Protein AF-A0A2V5WSQ6-F1 (afdb_monomer_lite)

Secondary structure (DSSP, 8-state):
--SSTT---------------PPPP-SHHHHHHHSTT--HHHHHHHHHHHHHHHHHHHHHHHHHHHHHHHHHHH---PPPHHHHHHHHHHHHHHHHHHHHHTT--HHHHHHTHHHHHHHHHHHHHHHHHHHHHHHHHHHHHT----HHHHHHHHHHHHHHHT--GGGTT--

Radius of gyration: 25.51 Å; chains: 1; bounding box: 65×54×57 Å

Structure (mmCIF, N/CA/C/O backbone):
data_AF-A0A2V5WSQ6-F1
#
_entry.id   AF-A0A2V5WSQ6-F1
#
loop_
_atom_site.group_PDB
_atom_site.id
_atom_site.type_symbol
_atom_site.label_atom_id
_atom_site.label_alt_id
_atom_site.label_comp_id
_atom_site.label_asym_id
_atom_site.label_entity_id
_atom_site.label_seq_id
_atom_site.pdbx_PDB_ins_code
_atom_site.Cartn_x
_atom_site.Cartn_y
_atom_site.Cartn_z
_atom_site.occupancy
_atom_site.B_iso_or_equiv
_atom_site.auth_seq_id
_atom_site.auth_comp_id
_atom_site.auth_asym_id
_atom_site.auth_atom_id
_atom_site.pdbx_PDB_model_num
ATOM 1 N N . MET A 1 1 ? 24.529 15.680 10.513 1.00 42.91 1 MET A N 1
ATOM 2 C CA . MET A 1 1 ? 24.953 16.484 9.342 1.00 42.91 1 MET A CA 1
ATOM 3 C C . MET A 1 1 ? 24.857 17.971 9.684 1.00 42.91 1 MET A C 1
ATOM 5 O O . MET A 1 1 ? 24.040 18.685 9.122 1.00 42.91 1 MET A O 1
ATOM 9 N N . THR A 1 2 ? 25.661 18.435 10.642 1.00 54.41 2 THR A N 1
ATOM 10 C CA . THR A 1 2 ? 25.513 19.781 11.238 1.00 54.41 2 THR A CA 1
ATOM 11 C C . THR A 1 2 ? 26.785 20.625 11.105 1.00 54.41 2 THR A C 1
ATOM 13 O O . THR A 1 2 ? 26.792 21.790 11.477 1.00 54.41 2 THR A O 1
ATOM 16 N N . GLU A 1 3 ? 27.865 20.068 10.549 1.00 59.06 3 GLU A N 1
ATOM 17 C CA . GLU A 1 3 ? 29.201 20.689 10.581 1.00 59.06 3 GLU A CA 1
ATOM 18 C C . GLU A 1 3 ? 29.485 21.685 9.439 1.00 59.06 3 GLU A C 1
ATOM 20 O O . GLU A 1 3 ? 30.472 22.427 9.502 1.00 59.06 3 GLU A O 1
ATOM 25 N N . LEU A 1 4 ? 28.611 21.735 8.425 1.00 62.75 4 LEU A N 1
ATOM 26 C CA . LEU A 1 4 ? 28.756 22.551 7.207 1.00 62.75 4 LEU A CA 1
ATOM 27 C C . LEU A 1 4 ? 27.669 23.630 7.054 1.00 62.75 4 LEU A C 1
ATOM 29 O O . LEU A 1 4 ? 27.707 24.411 6.106 1.00 62.75 4 LEU A O 1
ATOM 33 N N . ALA A 1 5 ? 26.702 23.701 7.974 1.00 58.84 5 ALA A N 1
ATOM 34 C CA . ALA A 1 5 ? 25.653 24.714 7.921 1.00 58.84 5 ALA A CA 1
ATOM 35 C C . ALA A 1 5 ? 26.248 26.110 8.187 1.00 58.84 5 ALA A C 1
ATOM 37 O O . ALA A 1 5 ? 26.795 26.363 9.258 1.00 58.84 5 ALA A O 1
ATOM 38 N N . GLY A 1 6 ? 26.157 27.009 7.202 1.00 70.69 6 GLY A N 1
ATOM 39 C CA . GLY A 1 6 ? 26.583 28.409 7.324 1.00 70.69 6 GLY A CA 1
ATOM 40 C C . GLY A 1 6 ? 28.066 28.692 7.053 1.00 70.69 6 GLY A C 1
ATOM 41 O O . GLY A 1 6 ? 28.490 29.834 7.209 1.00 70.69 6 GLY A O 1
ATOM 42 N N . LYS A 1 7 ? 28.859 27.698 6.630 1.00 78.56 7 LYS A N 1
ATOM 43 C CA . LYS A 1 7 ? 30.262 27.908 6.236 1.00 78.56 7 LYS A CA 1
ATOM 44 C C . LYS A 1 7 ? 30.370 28.066 4.721 1.00 78.56 7 LYS A C 1
ATOM 46 O O . LYS A 1 7 ? 29.821 27.256 3.979 1.00 78.56 7 LYS A O 1
ATOM 51 N N . MET A 1 8 ? 31.088 29.092 4.268 1.00 71.00 8 MET A N 1
ATOM 52 C CA . MET A 1 8 ? 31.454 29.215 2.857 1.00 71.00 8 MET A CA 1
ATOM 53 C C . MET A 1 8 ? 32.516 28.167 2.529 1.00 71.00 8 MET A C 1
ATOM 55 O O . MET A 1 8 ? 33.516 28.057 3.235 1.00 71.00 8 MET A O 1
ATOM 59 N N . ALA A 1 9 ? 32.251 27.360 1.506 1.00 77.75 9 ALA A N 1
ATOM 60 C CA . ALA A 1 9 ? 33.136 26.302 1.048 1.00 77.75 9 ALA A CA 1
ATOM 61 C C . ALA A 1 9 ? 33.533 26.587 -0.400 1.00 77.75 9 ALA A C 1
ATOM 63 O O . ALA A 1 9 ? 32.666 26.716 -1.266 1.00 77.75 9 ALA A O 1
ATOM 64 N N . ASP A 1 10 ? 34.837 26.664 -0.646 1.00 78.31 10 ASP A N 1
ATOM 65 C CA . ASP A 1 10 ? 35.389 26.797 -1.988 1.00 78.31 10 ASP A CA 1
ATOM 66 C C . ASP A 1 10 ? 35.492 25.409 -2.629 1.00 78.31 10 ASP A C 1
ATOM 68 O O . ASP A 1 10 ? 36.247 24.545 -2.179 1.00 78.31 10 ASP A O 1
ATOM 72 N N . TYR A 1 11 ? 34.708 25.181 -3.682 1.00 79.62 11 TYR A N 1
ATOM 73 C CA . TYR A 1 11 ? 34.755 23.946 -4.460 1.00 79.62 11 TYR A CA 1
ATOM 74 C C . TYR A 1 11 ? 35.661 24.136 -5.673 1.00 79.62 11 TYR A C 1
ATOM 76 O O . TYR A 1 11 ? 35.297 24.800 -6.643 1.00 79.62 11 TYR A O 1
ATOM 84 N N . ALA A 1 12 ? 36.831 23.506 -5.641 1.00 79.31 12 ALA A N 1
ATOM 85 C CA . ALA A 1 12 ? 37.665 23.349 -6.824 1.00 79.31 12 ALA A CA 1
ATOM 86 C C . ALA A 1 12 ? 37.134 22.169 -7.654 1.00 79.31 12 ALA A C 1
ATOM 88 O O . ALA A 1 12 ? 37.371 21.007 -7.326 1.00 79.31 12 ALA A O 1
ATOM 89 N N . VAL A 1 13 ? 36.377 22.466 -8.713 1.00 81.00 13 VAL A N 1
ATOM 90 C CA . VAL A 1 13 ? 35.865 21.455 -9.649 1.00 81.00 13 VAL A CA 1
ATOM 91 C C . VAL A 1 13 ? 36.740 21.440 -10.895 1.00 81.00 13 VAL A C 1
ATOM 93 O O . VAL A 1 13 ? 36.790 22.417 -11.641 1.00 81.00 13 VAL A O 1
ATOM 96 N N . THR A 1 14 ? 37.403 20.314 -11.146 1.00 82.94 14 THR A N 1
ATOM 97 C CA . THR A 1 14 ? 38.158 20.096 -12.383 1.00 82.94 14 THR A CA 1
ATOM 98 C C . THR A 1 14 ? 37.240 19.473 -13.427 1.00 82.94 14 THR A C 1
ATOM 100 O O . THR A 1 14 ? 36.783 18.338 -13.279 1.00 82.94 14 THR A O 1
ATOM 103 N N . LEU 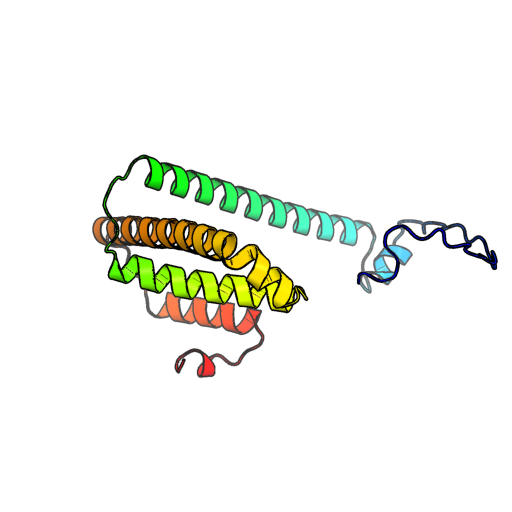A 1 15 ? 36.949 20.228 -14.486 1.00 77.75 15 LEU A N 1
ATOM 104 C CA . LEU A 1 15 ? 36.178 19.740 -15.623 1.00 77.75 15 LEU A CA 1
ATOM 105 C C . LEU A 1 15 ? 37.048 18.796 -16.461 1.00 77.75 15 LEU A C 1
ATOM 107 O O . LEU A 1 15 ? 37.909 19.244 -17.211 1.00 77.75 15 LEU A O 1
ATOM 111 N N . ASN A 1 16 ? 36.809 17.493 -16.333 1.00 87.94 16 ASN A N 1
ATOM 112 C CA . ASN A 1 16 ? 37.582 16.483 -17.056 1.00 87.94 16 ASN A CA 1
ATOM 113 C C . ASN A 1 16 ? 37.079 16.268 -18.492 1.00 87.94 16 ASN A C 1
ATOM 115 O O . ASN A 1 16 ? 37.878 16.150 -19.413 1.00 87.94 16 ASN A O 1
ATOM 119 N N . GLU A 1 17 ? 35.761 16.206 -18.701 1.00 78.50 17 GLU A N 1
ATOM 120 C CA . GLU A 1 17 ? 35.176 15.911 -20.012 1.00 78.50 17 GLU A CA 1
ATOM 121 C C . GLU A 1 17 ? 33.720 16.394 -20.074 1.00 78.50 17 GLU A C 1
ATOM 123 O O . GLU A 1 17 ? 32.965 16.226 -19.115 1.00 78.50 17 GLU A O 1
ATOM 128 N N . ILE A 1 18 ? 33.306 16.962 -21.210 1.00 77.19 18 ILE A N 1
ATOM 129 C CA . ILE A 1 18 ? 31.899 17.261 -21.502 1.00 77.19 18 ILE A CA 1
ATOM 130 C C . ILE A 1 18 ? 31.398 16.203 -22.485 1.00 77.19 18 ILE A C 1
ATOM 132 O O . ILE A 1 18 ? 31.785 16.203 -23.651 1.00 77.19 18 ILE A O 1
ATOM 136 N N . LYS A 1 19 ? 30.521 15.307 -22.024 1.00 81.06 19 LYS A N 1
ATOM 137 C CA . LYS A 1 19 ? 29.872 14.300 -22.876 1.00 81.06 19 LYS A CA 1
ATOM 138 C C . LYS A 1 19 ? 28.473 14.751 -23.257 1.00 81.06 19 LYS A C 1
ATOM 140 O O . LYS A 1 19 ? 27.654 15.044 -22.389 1.00 81.06 19 LYS A O 1
ATOM 145 N N . GLN A 1 20 ? 28.174 14.735 -24.551 1.00 79.44 20 GLN A N 1
ATOM 146 C CA . GLN A 1 20 ? 26.817 14.928 -25.050 1.00 79.44 20 GLN A CA 1
ATOM 147 C C . GLN A 1 20 ? 26.111 13.574 -25.175 1.00 79.44 20 GLN A C 1
ATOM 149 O O . GLN A 1 20 ? 26.612 12.656 -25.826 1.00 79.44 20 GLN A O 1
ATOM 154 N N . LYS A 1 21 ? 24.930 13.439 -24.562 1.00 75.06 21 LYS A N 1
ATOM 155 C CA . LYS A 1 21 ? 24.101 12.235 -24.693 1.00 75.06 21 LYS A CA 1
ATOM 156 C C . LYS A 1 21 ? 23.428 12.235 -26.069 1.00 75.06 21 LYS A C 1
ATOM 158 O O . LYS A 1 21 ? 22.478 12.980 -26.287 1.00 75.06 21 LYS A O 1
ATOM 163 N N . VAL A 1 22 ? 23.915 11.403 -26.987 1.00 79.56 22 VAL A N 1
ATOM 164 C CA . VAL A 1 22 ? 23.249 11.144 -28.272 1.00 79.56 22 VAL A CA 1
ATOM 165 C C . VAL A 1 22 ? 22.234 10.027 -28.055 1.00 79.56 22 VAL A C 1
ATOM 167 O O . VAL A 1 22 ? 22.597 8.923 -27.645 1.00 79.56 22 VAL A O 1
ATOM 170 N N . LEU A 1 23 ? 20.953 10.325 -28.268 1.00 79.50 23 LEU A N 1
ATOM 171 C CA . LEU A 1 23 ? 19.903 9.314 -28.186 1.00 79.50 23 LEU A CA 1
ATOM 172 C C . LEU A 1 23 ? 19.997 8.387 -29.409 1.00 79.50 23 LEU A C 1
ATOM 174 O O . LEU A 1 23 ? 20.153 8.891 -30.523 1.00 79.50 23 LEU A O 1
ATOM 178 N N . PRO A 1 24 ? 19.924 7.058 -29.226 1.00 81.25 24 PRO A N 1
ATOM 179 C CA . PRO A 1 24 ? 19.892 6.130 -30.351 1.00 81.25 24 PRO A CA 1
ATOM 180 C C . PRO A 1 24 ? 18.602 6.302 -31.166 1.00 81.25 24 PRO A C 1
ATOM 182 O O . PRO A 1 24 ? 17.579 6.749 -30.640 1.00 81.25 24 PRO A O 1
ATOM 185 N N . SER A 1 25 ? 18.643 5.914 -32.442 1.00 83.94 25 SER A N 1
ATOM 186 C CA . SER A 1 25 ? 17.441 5.744 -33.259 1.00 83.94 25 SER A CA 1
ATOM 187 C C . SER A 1 25 ? 16.520 4.699 -32.630 1.00 83.94 25 SER A C 1
ATOM 189 O O . SER A 1 25 ? 16.973 3.673 -32.126 1.00 83.94 25 SER A O 1
ATOM 191 N N . ILE A 1 26 ? 15.212 4.962 -32.648 1.00 84.25 26 ILE A N 1
ATOM 192 C CA . ILE A 1 26 ? 14.200 4.003 -32.193 1.00 84.25 26 ILE A CA 1
ATOM 193 C C . ILE A 1 26 ? 13.872 3.084 -33.375 1.00 84.25 26 ILE A C 1
ATOM 195 O O . ILE A 1 26 ? 12.898 3.305 -34.093 1.00 84.25 26 ILE A O 1
ATOM 199 N N . ASP A 1 27 ? 14.738 2.100 -33.596 1.00 89.62 27 ASP A N 1
ATOM 200 C CA . ASP A 1 27 ? 14.656 1.084 -34.650 1.00 89.62 27 ASP A CA 1
ATOM 201 C C . ASP A 1 27 ? 14.668 -0.341 -34.062 1.00 89.62 27 ASP A C 1
ATOM 203 O O . ASP A 1 27 ? 14.750 -0.536 -32.845 1.00 89.62 27 ASP A O 1
ATOM 207 N N . ASP A 1 28 ? 14.535 -1.359 -34.912 1.00 89.56 28 ASP A N 1
ATOM 208 C CA . ASP A 1 28 ? 14.437 -2.750 -34.452 1.00 89.56 28 ASP A CA 1
ATOM 209 C C . ASP A 1 28 ? 15.713 -3.223 -33.740 1.00 89.56 28 ASP A C 1
ATOM 211 O O . ASP A 1 28 ? 15.645 -4.079 -32.859 1.00 89.56 28 ASP A O 1
ATOM 215 N N . ALA A 1 29 ? 16.872 -2.626 -34.043 1.00 86.69 29 ALA A N 1
ATOM 216 C CA . ALA A 1 29 ? 18.104 -2.901 -33.312 1.00 86.69 29 ALA A CA 1
ATOM 217 C C . ALA A 1 29 ? 18.039 -2.338 -31.884 1.00 86.69 29 ALA A C 1
ATOM 219 O O . ALA A 1 29 ? 18.511 -2.980 -30.943 1.00 86.69 29 ALA A O 1
ATOM 220 N N . PHE A 1 30 ? 17.422 -1.170 -31.689 1.00 87.50 30 PHE A N 1
ATOM 221 C CA . PHE A 1 30 ? 17.124 -0.642 -30.360 1.00 87.50 30 PHE A CA 1
ATOM 222 C C . PHE A 1 30 ? 16.121 -1.523 -29.601 1.00 87.50 30 PHE A C 1
ATOM 224 O O . PHE A 1 30 ? 16.359 -1.840 -28.434 1.00 87.50 30 PHE A O 1
ATOM 231 N N . ALA A 1 31 ? 15.046 -1.974 -30.252 1.00 87.38 31 ALA A N 1
ATOM 232 C CA . ALA A 1 31 ? 14.065 -2.864 -29.630 1.00 87.38 31 ALA A CA 1
ATOM 233 C C . ALA A 1 31 ? 14.691 -4.203 -29.202 1.00 87.38 31 ALA A C 1
ATOM 235 O O . ALA A 1 31 ? 14.535 -4.605 -28.049 1.00 87.38 31 ALA A O 1
ATOM 236 N N . ALA A 1 32 ? 15.502 -4.821 -30.066 1.00 87.38 32 ALA A N 1
ATOM 237 C CA . ALA A 1 32 ? 16.210 -6.066 -29.773 1.00 87.38 32 ALA A CA 1
ATOM 238 C C . ALA A 1 32 ? 17.231 -5.943 -28.624 1.00 87.38 32 ALA A C 1
ATOM 240 O O . ALA A 1 32 ? 17.528 -6.938 -27.962 1.00 87.38 32 ALA A O 1
ATOM 241 N N . ARG A 1 33 ? 17.762 -4.736 -28.359 1.00 87.00 33 ARG A N 1
ATOM 242 C CA . ARG A 1 33 ? 18.623 -4.464 -27.190 1.00 87.00 33 ARG A CA 1
ATOM 243 C C . ARG A 1 33 ? 17.853 -4.418 -25.872 1.00 87.00 33 ARG A C 1
ATOM 245 O O . ARG A 1 33 ? 18.454 -4.687 -24.836 1.00 87.00 33 ARG A O 1
ATOM 252 N N . LEU A 1 34 ? 16.577 -4.037 -25.899 1.00 86.88 34 LEU A N 1
ATOM 253 C CA . LEU A 1 34 ? 15.719 -3.989 -24.712 1.00 86.88 34 LEU A CA 1
ATOM 254 C C . LEU A 1 34 ? 15.051 -5.339 -24.458 1.00 86.88 34 LEU A C 1
ATOM 256 O O . LEU A 1 34 ? 15.067 -5.833 -23.334 1.00 86.88 34 LEU A O 1
ATOM 260 N N . VAL A 1 35 ? 14.488 -5.935 -25.509 1.00 86.50 35 VAL A N 1
ATOM 261 C CA . VAL A 1 35 ? 13.824 -7.236 -25.462 1.00 86.50 35 VAL A CA 1
ATOM 262 C C . VAL A 1 35 ? 14.336 -8.081 -26.632 1.00 86.50 35 VAL A C 1
ATOM 264 O O . VAL A 1 35 ? 14.013 -7.786 -27.786 1.00 86.50 35 VAL A O 1
ATOM 267 N N . PRO A 1 36 ? 15.135 -9.131 -26.369 1.00 88.94 36 PRO A N 1
ATOM 268 C CA . PRO A 1 36 ? 15.705 -9.963 -27.422 1.00 88.94 36 PRO A CA 1
ATOM 269 C C . PRO A 1 36 ? 14.640 -10.513 -28.381 1.00 88.94 36 PRO A C 1
ATOM 271 O O . PRO A 1 36 ? 13.653 -11.113 -27.956 1.00 88.94 36 PRO A O 1
ATOM 274 N N . GLY A 1 37 ? 14.856 -10.321 -29.686 1.00 87.81 37 GLY A N 1
ATOM 275 C CA . GLY A 1 37 ? 13.982 -10.843 -30.744 1.00 87.81 37 GLY A CA 1
ATOM 276 C C . GLY A 1 37 ? 12.704 -10.039 -31.011 1.00 87.81 37 GLY A C 1
ATOM 277 O O . GLY A 1 37 ? 11.822 -10.551 -31.697 1.00 87.81 37 GLY A O 1
ATOM 278 N N . LYS A 1 38 ? 12.582 -8.814 -30.484 1.00 89.19 38 LYS A N 1
ATOM 279 C CA . LYS A 1 38 ? 11.422 -7.933 -30.700 1.00 89.19 38 LYS A CA 1
ATOM 280 C C . LYS A 1 38 ? 11.740 -6.753 -31.615 1.00 89.19 38 LYS A C 1
ATOM 282 O O . LYS A 1 38 ? 12.854 -6.233 -31.604 1.00 89.19 38 LYS A O 1
ATOM 287 N N . THR A 1 39 ? 10.737 -6.325 -32.375 1.00 93.50 39 THR A N 1
ATOM 288 C CA . THR A 1 39 ? 10.758 -5.124 -33.224 1.00 93.50 39 THR A CA 1
ATOM 289 C C . THR A 1 39 ? 10.280 -3.887 -32.460 1.00 93.50 39 THR A C 1
ATOM 291 O O . THR A 1 39 ? 9.736 -3.980 -31.356 1.00 93.50 39 THR A O 1
ATOM 294 N N . VAL A 1 40 ? 10.428 -2.698 -33.049 1.00 91.81 40 VAL A N 1
ATOM 295 C CA . VAL A 1 40 ? 9.852 -1.463 -32.484 1.00 91.81 40 VAL A CA 1
ATOM 296 C C . VAL A 1 40 ? 8.334 -1.536 -32.421 1.00 91.81 40 VAL A C 1
ATOM 298 O O . VAL A 1 40 ? 7.740 -0.992 -31.490 1.00 91.81 40 VAL A O 1
ATOM 301 N N . ALA A 1 41 ? 7.699 -2.191 -33.394 1.00 92.50 41 ALA A N 1
ATOM 302 C CA . ALA A 1 41 ? 6.255 -2.388 -33.390 1.00 92.50 41 ALA A CA 1
ATOM 303 C C . ALA A 1 41 ? 5.823 -3.240 -32.186 1.00 92.50 41 ALA A C 1
ATOM 305 O O . ALA A 1 41 ? 4.926 -2.831 -31.450 1.00 92.50 41 ALA A O 1
ATOM 306 N N . ASP A 1 42 ? 6.529 -4.346 -31.925 1.00 91.81 42 ASP A N 1
ATOM 307 C CA . ASP A 1 42 ? 6.270 -5.196 -30.757 1.00 91.81 42 ASP A CA 1
ATOM 308 C C . ASP A 1 42 ? 6.475 -4.427 -29.448 1.00 91.81 42 ASP A C 1
ATOM 310 O O . ASP A 1 42 ? 5.646 -4.499 -28.543 1.00 91.81 42 ASP A O 1
ATOM 314 N N . LEU A 1 43 ? 7.558 -3.648 -29.352 1.00 91.56 43 LEU A N 1
ATOM 315 C CA . LEU A 1 43 ? 7.852 -2.850 -28.163 1.00 91.56 43 LEU A CA 1
ATOM 316 C C . LEU A 1 43 ? 6.760 -1.801 -27.906 1.00 91.56 43 LEU A C 1
ATOM 318 O O . LEU A 1 43 ? 6.351 -1.601 -26.764 1.00 91.56 43 LEU A O 1
ATOM 322 N N . ARG A 1 44 ? 6.256 -1.147 -28.960 1.00 92.44 44 ARG A N 1
ATOM 323 C CA . ARG A 1 44 ? 5.135 -0.201 -28.852 1.00 92.44 44 ARG A CA 1
ATOM 324 C C . ARG A 1 44 ? 3.858 -0.886 -28.388 1.00 92.44 44 ARG A C 1
ATOM 326 O O . ARG A 1 44 ? 3.152 -0.310 -27.568 1.00 92.44 44 ARG A O 1
ATOM 333 N N . GLN A 1 45 ? 3.572 -2.085 -28.891 1.00 95.00 45 GLN A N 1
ATOM 334 C CA . GLN A 1 45 ? 2.408 -2.853 -28.464 1.00 95.00 45 GLN A CA 1
ATOM 335 C C . GLN A 1 45 ? 2.519 -3.266 -26.992 1.00 95.00 45 GLN A C 1
ATOM 337 O O . GLN A 1 45 ? 1.556 -3.096 -26.254 1.00 95.00 45 GLN A O 1
ATOM 342 N N . MET A 1 46 ? 3.687 -3.749 -26.553 1.00 92.00 46 MET A N 1
ATOM 343 C CA . MET A 1 46 ? 3.931 -4.106 -25.151 1.00 92.00 46 MET A CA 1
ATOM 344 C C . MET A 1 46 ? 3.733 -2.905 -24.222 1.00 92.00 46 MET A C 1
ATOM 346 O O . MET A 1 46 ? 2.957 -2.987 -23.281 1.00 92.00 46 MET A O 1
ATOM 350 N N . ILE A 1 47 ? 4.355 -1.763 -24.536 1.00 92.81 47 ILE A N 1
ATOM 351 C CA . ILE A 1 47 ? 4.188 -0.536 -23.742 1.00 92.81 47 ILE A CA 1
ATOM 352 C C . ILE A 1 47 ? 2.725 -0.074 -23.750 1.00 92.81 47 ILE A C 1
ATOM 354 O O . ILE A 1 47 ? 2.219 0.370 -22.726 1.00 92.81 47 ILE A O 1
ATOM 358 N N . GLY A 1 48 ? 2.038 -0.167 -24.893 1.00 96.00 48 GLY A N 1
ATOM 359 C CA . GLY A 1 48 ? 0.621 0.180 -24.996 1.00 96.00 48 GLY A CA 1
ATOM 360 C C . GLY A 1 48 ? -0.253 -0.675 -24.080 1.00 96.00 48 GLY A C 1
ATOM 361 O O . GLY A 1 48 ? -1.065 -0.130 -23.342 1.00 96.00 48 GLY A O 1
ATOM 362 N N . HIS A 1 49 ? -0.026 -1.986 -24.080 1.00 95.50 49 HIS A N 1
ATOM 363 C CA . HIS A 1 49 ? -0.703 -2.936 -23.204 1.00 95.50 49 HIS A CA 1
ATOM 364 C C . HIS A 1 49 ? -0.401 -2.671 -21.722 1.00 95.50 49 HIS A C 1
ATOM 366 O O . HIS A 1 49 ? -1.313 -2.649 -20.901 1.00 95.50 49 HIS A O 1
ATOM 372 N N . ASP A 1 50 ? 0.859 -2.403 -21.371 1.00 93.19 50 ASP A N 1
ATOM 373 C CA . ASP A 1 50 ? 1.243 -2.086 -19.991 1.00 93.19 50 ASP A CA 1
ATOM 374 C C . ASP A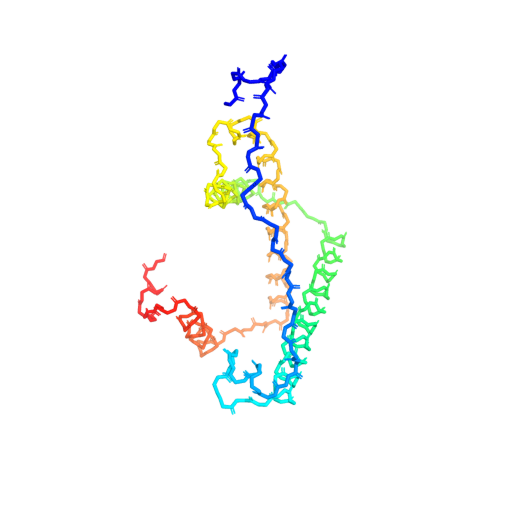 1 50 ? 0.564 -0.798 -19.499 1.00 93.19 50 ASP A C 1
ATOM 376 O O . ASP A 1 50 ? 0.053 -0.757 -18.380 1.00 93.19 50 ASP A O 1
ATOM 380 N N . LEU A 1 51 ? 0.499 0.235 -20.348 1.00 96.12 51 LEU A N 1
ATOM 381 C CA . LEU A 1 51 ? -0.195 1.490 -20.044 1.00 96.12 51 LEU A CA 1
ATOM 382 C C . LEU A 1 51 ? -1.713 1.308 -19.936 1.00 96.12 51 LEU A C 1
ATOM 384 O O . LEU A 1 51 ? -2.342 1.944 -19.091 1.00 96.12 51 LEU A O 1
ATOM 388 N N . GLU A 1 52 ? -2.306 0.466 -20.783 1.00 96.69 52 GLU A N 1
ATOM 389 C CA . GLU A 1 52 ? -3.729 0.129 -20.722 1.00 96.69 52 GLU A CA 1
ATOM 390 C C . GLU A 1 52 ? -4.057 -0.561 -19.395 1.00 96.69 52 GLU A C 1
ATOM 392 O O . GLU A 1 52 ? -4.892 -0.060 -18.643 1.00 96.69 52 GLU A O 1
ATOM 397 N N . HIS A 1 53 ? -3.312 -1.608 -19.033 1.00 94.69 53 HIS A N 1
ATOM 398 C CA . HIS A 1 53 ? -3.472 -2.290 -17.749 1.00 94.69 53 HIS A CA 1
ATOM 399 C C . HIS A 1 53 ? -3.230 -1.371 -16.551 1.00 94.69 53 HIS A C 1
ATOM 401 O O . HIS A 1 53 ? -3.996 -1.393 -15.584 1.00 94.69 53 HIS A O 1
ATOM 407 N N . GLU A 1 54 ? -2.185 -0.538 -16.589 1.00 94.81 54 GLU A N 1
ATOM 408 C CA . GLU A 1 54 ? -1.938 0.446 -15.535 1.00 94.81 54 GLU A CA 1
ATOM 409 C C . GLU A 1 54 ? -3.145 1.375 -15.372 1.00 94.81 54 GLU A C 1
ATOM 411 O O . GLU A 1 54 ? -3.579 1.632 -14.241 1.00 94.81 54 GLU A O 1
ATOM 416 N N . LYS A 1 55 ? -3.726 1.827 -16.491 1.00 95.88 55 LYS A N 1
ATOM 417 C CA . LYS A 1 55 ? -4.861 2.743 -16.471 1.00 95.88 55 LYS A CA 1
ATOM 418 C C . LYS A 1 55 ? -6.144 2.083 -15.989 1.00 95.88 55 LYS A C 1
ATOM 420 O O . LYS A 1 55 ? -6.861 2.689 -15.194 1.00 95.88 55 LYS A O 1
ATOM 425 N N . GLU A 1 56 ? -6.420 0.856 -16.413 1.00 95.88 56 GLU A N 1
ATOM 426 C CA . GLU A 1 56 ? -7.544 0.060 -15.914 1.00 95.88 56 GLU A CA 1
ATOM 427 C C . GLU A 1 56 ? -7.452 -0.120 -14.397 1.00 95.88 56 GLU A C 1
ATOM 429 O O . GLU A 1 56 ? -8.395 0.196 -13.668 1.00 95.88 56 GLU A O 1
ATOM 434 N N . HIS A 1 57 ? -6.283 -0.522 -13.894 1.00 93.69 57 HIS A N 1
ATOM 435 C CA . HIS A 1 57 ? -6.060 -0.664 -12.459 1.00 93.69 57 HIS A CA 1
ATOM 436 C C . HIS A 1 57 ? -6.176 0.665 -11.702 1.00 93.69 57 HIS A C 1
ATOM 438 O O . HIS A 1 57 ? -6.656 0.687 -10.567 1.00 93.69 57 HIS A O 1
ATOM 444 N N . GLU A 1 58 ? -5.732 1.780 -12.284 1.00 95.06 58 GLU A N 1
ATOM 445 C CA . GLU A 1 58 ? -5.906 3.106 -11.688 1.00 95.06 58 GLU A CA 1
ATOM 446 C C . GLU A 1 58 ? -7.388 3.483 -11.579 1.00 95.06 58 GLU A C 1
ATOM 448 O O . GLU A 1 58 ? -7.825 3.955 -10.527 1.00 95.06 58 GLU A O 1
ATOM 453 N N . VAL A 1 59 ? -8.165 3.238 -12.638 1.00 97.00 59 VAL A N 1
ATOM 454 C CA . VAL A 1 59 ? -9.605 3.510 -12.675 1.00 97.00 59 VAL A CA 1
ATOM 455 C C . VAL A 1 59 ? -10.348 2.670 -11.641 1.00 97.00 59 VAL A C 1
ATOM 457 O O . VAL A 1 59 ? -11.153 3.224 -10.893 1.00 97.00 59 VAL A O 1
ATOM 460 N N . GLU A 1 60 ? -10.065 1.371 -11.545 1.00 95.19 60 GLU A N 1
ATOM 461 C CA . GLU A 1 60 ? -10.711 0.507 -10.551 1.00 95.19 60 GLU A CA 1
ATOM 462 C C . GLU A 1 60 ? -10.374 0.937 -9.117 1.00 95.19 60 GLU A C 1
ATOM 464 O O . GLU A 1 60 ? -11.282 1.149 -8.311 1.00 95.19 60 GLU A O 1
ATOM 469 N N . ARG A 1 61 ? -9.101 1.228 -8.811 1.00 94.06 61 ARG A N 1
ATOM 470 C CA . ARG A 1 61 ? -8.716 1.768 -7.491 1.00 94.06 61 ARG A CA 1
ATOM 471 C C . ARG A 1 61 ? -9.409 3.093 -7.176 1.00 94.06 61 ARG A C 1
ATOM 473 O O . ARG A 1 61 ? -9.796 3.339 -6.031 1.00 94.06 61 ARG A O 1
ATOM 480 N N . ALA A 1 62 ? -9.551 3.971 -8.169 1.00 95.19 62 ALA A N 1
ATOM 481 C CA . ALA A 1 62 ? -10.230 5.249 -7.994 1.00 95.19 62 ALA A CA 1
ATOM 482 C C . ALA A 1 62 ? -11.725 5.057 -7.695 1.00 95.19 62 ALA A C 1
ATOM 484 O O . ALA A 1 62 ? -12.244 5.702 -6.781 1.00 95.19 62 ALA A O 1
ATOM 485 N N . LYS A 1 63 ? -12.399 4.148 -8.413 1.00 96.50 63 LYS A N 1
ATOM 486 C CA . LYS A 1 63 ? -13.801 3.783 -8.157 1.00 96.50 63 LYS A CA 1
ATOM 487 C C . LYS A 1 63 ? -13.978 3.215 -6.750 1.00 96.50 63 LYS A C 1
ATOM 489 O O . LYS A 1 63 ? -14.812 3.717 -6.001 1.00 96.50 63 LYS A O 1
ATOM 494 N N . GLU A 1 64 ? -13.171 2.229 -6.360 1.00 93.38 64 GLU A N 1
ATOM 495 C CA . GLU A 1 64 ? -13.219 1.630 -5.019 1.00 93.38 64 GLU A CA 1
ATOM 496 C C . GLU A 1 64 ? -13.031 2.681 -3.919 1.00 93.38 64 GLU A C 1
ATOM 498 O O . GLU A 1 64 ? -13.814 2.751 -2.972 1.00 93.38 64 GLU A O 1
ATOM 503 N N . SER A 1 65 ? -12.038 3.561 -4.073 1.00 91.81 65 SER A N 1
ATOM 504 C CA . SER A 1 65 ? -11.776 4.651 -3.129 1.00 91.81 65 SER A CA 1
ATOM 505 C C . SER A 1 65 ? -12.976 5.594 -2.980 1.00 91.81 65 SER A C 1
ATOM 507 O O . SER A 1 65 ? -13.349 5.960 -1.863 1.00 91.81 65 SER A O 1
ATOM 509 N N . GLN A 1 66 ? -13.636 5.946 -4.090 1.00 95.19 66 GLN A N 1
ATOM 510 C CA . GLN A 1 66 ? -14.854 6.761 -4.066 1.00 95.19 66 GLN A CA 1
ATOM 511 C C . GLN A 1 66 ? -16.007 6.051 -3.348 1.00 95.19 66 GLN A C 1
ATOM 513 O O . GLN A 1 66 ? -16.691 6.678 -2.537 1.00 95.19 66 GLN A O 1
ATOM 518 N N . ILE A 1 67 ? -16.192 4.749 -3.589 1.00 94.38 67 ILE A N 1
ATOM 519 C CA . ILE A 1 67 ? -17.213 3.938 -2.913 1.00 94.38 67 ILE A CA 1
ATOM 520 C C . ILE A 1 67 ? -16.945 3.896 -1.405 1.00 94.38 67 ILE A C 1
ATOM 522 O O . ILE A 1 67 ? -17.843 4.182 -0.614 1.00 94.38 67 ILE A O 1
ATOM 526 N N . PHE A 1 68 ? -15.714 3.601 -0.978 1.00 91.25 68 PHE A N 1
ATOM 527 C CA . PHE A 1 68 ? -15.375 3.556 0.447 1.00 91.25 68 PHE A CA 1
ATOM 528 C C . PHE A 1 68 ? -15.529 4.908 1.129 1.00 91.25 68 PHE A C 1
ATOM 530 O O . PHE A 1 68 ? -16.004 4.964 2.265 1.00 91.25 68 PHE A O 1
ATOM 537 N N . LYS A 1 69 ? -15.153 5.994 0.449 1.00 91.75 69 LYS A N 1
ATOM 538 C CA . LYS A 1 69 ? -15.362 7.348 0.956 1.00 91.75 69 LYS A CA 1
ATOM 539 C C . LYS A 1 69 ? -16.850 7.621 1.167 1.00 91.75 69 LYS A C 1
ATOM 541 O O . LYS A 1 69 ? -17.238 8.006 2.266 1.00 91.75 69 LYS A O 1
ATOM 546 N N . PHE A 1 70 ? -17.679 7.334 0.163 1.0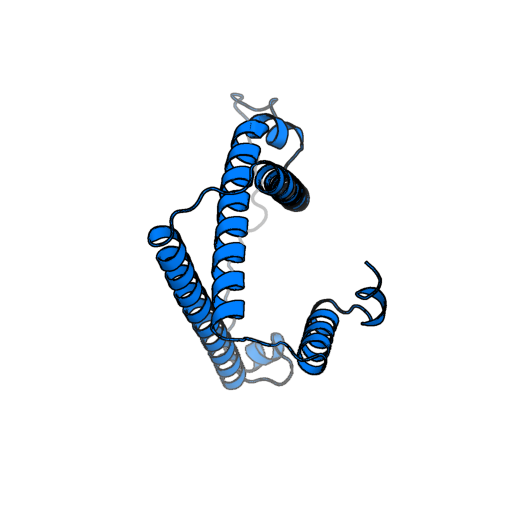0 94.31 70 PHE A N 1
ATOM 547 C CA . PHE A 1 70 ? -19.130 7.487 0.254 1.00 94.31 70 PHE A CA 1
ATOM 548 C C . PHE A 1 70 ? -19.716 6.674 1.420 1.00 94.31 70 PHE A C 1
ATOM 550 O O . PHE A 1 70 ? -20.429 7.211 2.266 1.00 94.31 70 PHE A O 1
ATOM 557 N N . LEU A 1 71 ? -19.361 5.391 1.531 1.00 92.69 71 LEU A N 1
ATOM 558 C CA . LEU A 1 71 ? -19.831 4.525 2.616 1.00 92.69 71 LEU A CA 1
ATOM 559 C C . LEU A 1 71 ? -19.457 5.068 4.000 1.00 92.69 71 LEU A C 1
ATOM 561 O O . LEU A 1 71 ? -20.265 5.023 4.931 1.00 92.69 71 LEU A O 1
ATOM 565 N N . GLN A 1 72 ? -18.246 5.600 4.147 1.00 88.75 72 GLN A N 1
ATOM 566 C CA . GLN A 1 72 ? -17.782 6.158 5.411 1.00 88.75 72 GLN A CA 1
ATOM 567 C C . GLN A 1 72 ? -18.427 7.504 5.746 1.00 88.75 72 GLN A C 1
ATOM 569 O O . GLN A 1 72 ? -18.673 7.758 6.924 1.00 88.75 72 GLN A O 1
ATOM 574 N N . GLU A 1 73 ? -18.707 8.358 4.766 1.00 91.31 73 GLU A N 1
ATOM 575 C CA . GLU A 1 73 ? -19.385 9.643 4.986 1.00 91.31 73 GLU A CA 1
ATOM 576 C C . GLU A 1 73 ? -20.856 9.447 5.376 1.00 91.31 73 GLU A C 1
ATOM 578 O O . GLU A 1 73 ? -21.373 10.170 6.226 1.00 91.31 73 GLU A O 1
ATOM 583 N N . HIS A 1 74 ? -21.508 8.420 4.828 1.00 92.00 74 HIS A N 1
ATOM 584 C CA . HIS A 1 74 ? -22.928 8.144 5.061 1.00 92.00 74 HIS A CA 1
ATOM 585 C C . HIS A 1 74 ? -23.218 7.171 6.212 1.00 92.00 74 HIS A C 1
ATOM 587 O O . HIS A 1 74 ? -24.383 6.927 6.524 1.00 92.00 74 HIS A O 1
ATOM 593 N N . THR A 1 75 ? -22.188 6.639 6.876 1.00 89.56 75 THR A N 1
ATOM 594 C CA . THR A 1 75 ? -22.358 5.709 8.002 1.00 89.56 75 THR A CA 1
ATOM 595 C C . THR A 1 75 ? -21.665 6.249 9.249 1.00 89.56 75 THR A C 1
ATOM 597 O O . THR A 1 75 ? -20.437 6.351 9.297 1.00 89.56 75 THR A O 1
ATOM 600 N N . ALA A 1 76 ? -22.440 6.572 10.285 1.00 87.19 76 ALA A N 1
ATOM 601 C CA . ALA A 1 76 ? -21.937 7.060 11.567 1.00 87.19 76 ALA A CA 1
ATOM 602 C C . ALA A 1 76 ? -22.144 6.010 12.667 1.00 87.19 76 ALA A C 1
ATOM 604 O O . ALA A 1 76 ? -23.266 5.578 12.917 1.00 87.19 76 ALA A O 1
ATOM 605 N N . PHE A 1 77 ? -21.051 5.596 13.305 1.00 90.81 77 PHE A N 1
ATOM 606 C CA . PHE A 1 77 ? -21.042 4.719 14.473 1.00 90.81 77 PHE A CA 1
ATOM 607 C C . PHE A 1 77 ? -19.713 4.874 15.210 1.00 90.81 77 PHE A C 1
ATOM 609 O O . PHE A 1 77 ? -18.695 5.219 14.601 1.00 90.81 77 PHE A O 1
ATOM 616 N N . ASP A 1 78 ? -19.726 4.588 16.507 1.00 90.44 78 ASP A N 1
ATOM 617 C CA . ASP A 1 78 ? -18.525 4.644 17.327 1.00 90.44 78 ASP A CA 1
ATOM 618 C C . ASP A 1 78 ? -17.700 3.366 17.183 1.00 90.44 78 ASP A C 1
ATOM 620 O O . ASP A 1 78 ? -18.217 2.245 17.191 1.00 90.44 78 ASP A O 1
ATOM 624 N N . LEU A 1 79 ? -16.384 3.540 17.073 1.00 92.00 79 LEU A N 1
ATOM 625 C CA . LEU A 1 79 ? -15.449 2.424 17.041 1.00 92.00 79 LEU A CA 1
ATOM 626 C C . LEU A 1 79 ? -15.119 1.972 18.469 1.00 92.00 79 LEU A C 1
ATOM 628 O O . LEU A 1 79 ? -14.787 2.814 19.307 1.00 92.00 79 LEU A O 1
ATOM 632 N N . PRO A 1 80 ? -15.117 0.656 18.758 1.00 94.12 80 PRO A N 1
ATOM 633 C CA . PRO A 1 80 ? -14.732 0.154 20.071 1.00 94.12 80 PRO A CA 1
ATOM 634 C C . PRO A 1 80 ? -13.301 0.595 20.439 1.00 94.12 80 PRO A C 1
ATOM 636 O O . PRO A 1 80 ? -12.353 0.208 19.743 1.00 94.12 80 PRO A O 1
ATOM 639 N N . PRO A 1 81 ? -13.094 1.345 21.543 1.00 94.12 81 PRO A N 1
ATOM 640 C CA . PRO A 1 81 ? -11.777 1.880 21.898 1.00 94.12 81 PRO A CA 1
ATOM 641 C C . PRO A 1 81 ? -10.654 0.831 22.007 1.00 94.12 81 PRO A C 1
ATOM 643 O O . PRO A 1 81 ? -9.541 1.113 21.554 1.00 94.12 81 PRO A O 1
ATOM 646 N N . PRO A 1 82 ? -10.894 -0.389 22.541 1.00 96.00 82 PRO A N 1
ATOM 647 C CA . PRO A 1 82 ? -9.862 -1.425 22.58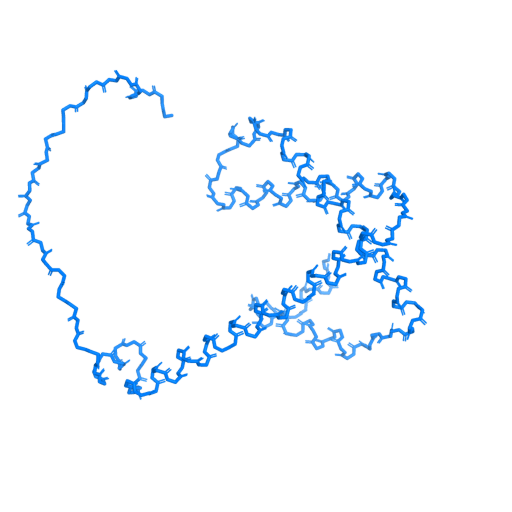5 1.00 96.00 82 PRO A CA 1
ATOM 648 C C . PRO A 1 82 ? -9.401 -1.872 21.193 1.00 96.00 82 PRO A C 1
ATOM 650 O O . PRO A 1 82 ? -8.206 -2.069 20.976 1.00 96.00 82 PRO A O 1
ATOM 653 N N . LEU A 1 83 ? -10.334 -2.002 20.241 1.00 94.38 83 LEU A N 1
ATOM 654 C CA . LEU A 1 83 ? -10.016 -2.395 18.868 1.00 94.38 83 LEU A CA 1
ATOM 655 C C . LEU A 1 83 ? -9.262 -1.282 18.147 1.00 94.38 83 LEU A C 1
ATOM 657 O O . LEU A 1 83 ? -8.237 -1.554 17.527 1.00 94.38 83 LEU A O 1
ATOM 661 N N . LEU A 1 84 ? -9.712 -0.032 18.303 1.00 95.38 84 LEU A N 1
ATOM 662 C CA . LEU A 1 84 ? -9.032 1.127 17.732 1.00 95.38 84 LEU A CA 1
ATOM 663 C C . LEU A 1 84 ? -7.593 1.232 18.234 1.00 95.38 84 LEU A C 1
ATOM 665 O O . LEU A 1 84 ? -6.673 1.357 17.435 1.00 95.38 84 LEU A O 1
ATOM 669 N N . LYS A 1 85 ? -7.368 1.097 19.545 1.00 95.19 85 LYS A N 1
ATOM 670 C CA . LYS A 1 85 ? -6.020 1.134 20.125 1.00 95.19 85 LYS A CA 1
ATOM 671 C C . LYS A 1 85 ? -5.111 0.036 19.562 1.00 95.19 85 LYS A C 1
ATOM 673 O O . LYS A 1 85 ? -3.940 0.295 19.278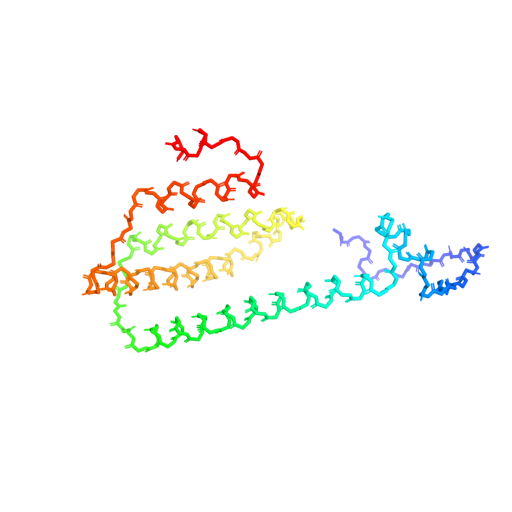 1.00 95.19 85 LYS A O 1
ATOM 678 N N . ASN A 1 86 ? -5.636 -1.179 19.408 1.00 96.06 86 ASN A N 1
ATOM 679 C CA . ASN A 1 86 ? -4.879 -2.301 18.858 1.00 96.06 86 ASN A CA 1
ATOM 680 C C . ASN A 1 86 ? -4.504 -2.065 17.391 1.00 96.06 86 ASN A C 1
ATOM 682 O O . ASN A 1 86 ? -3.346 -2.272 17.025 1.00 96.06 86 ASN A O 1
ATOM 686 N N . GLU A 1 87 ? -5.446 -1.589 16.576 1.00 95.81 87 GLU A N 1
ATOM 687 C CA . GLU A 1 87 ? -5.192 -1.292 15.166 1.00 95.81 87 GLU A CA 1
ATOM 688 C C . GLU A 1 87 ? -4.234 -0.104 15.002 1.00 95.81 87 GLU A C 1
ATOM 690 O O . GLU A 1 87 ? -3.302 -0.182 14.208 1.00 95.81 87 GLU A O 1
ATOM 695 N N . THR A 1 88 ? -4.354 0.946 15.823 1.00 96.38 88 THR A N 1
ATOM 696 C CA . THR A 1 88 ? -3.404 2.074 15.837 1.00 96.38 88 THR A CA 1
ATOM 697 C C . THR A 1 88 ? -1.983 1.600 16.110 1.00 96.38 88 THR A C 1
ATOM 699 O O . THR A 1 88 ? -1.047 2.033 15.442 1.00 96.38 88 THR A O 1
ATOM 702 N N . ARG A 1 89 ? -1.795 0.671 17.057 1.00 95.75 89 ARG A N 1
ATOM 703 C CA . ARG A 1 89 ? -0.471 0.103 17.342 1.00 95.75 89 ARG A CA 1
ATOM 704 C C . ARG A 1 89 ? 0.083 -0.682 16.149 1.00 95.75 89 ARG A C 1
ATOM 706 O O . ARG A 1 89 ? 1.271 -0.568 15.858 1.00 95.75 89 ARG A O 1
ATOM 713 N N . ARG A 1 90 ? -0.757 -1.463 15.461 1.00 95.75 90 ARG A N 1
ATOM 714 C CA . ARG A 1 90 ? -0.365 -2.196 14.244 1.00 95.75 90 ARG A CA 1
ATOM 715 C C . ARG A 1 90 ? 0.029 -1.231 13.126 1.00 95.75 90 ARG A C 1
ATOM 717 O O . ARG A 1 90 ? 1.140 -1.326 12.612 1.00 95.75 90 ARG A O 1
ATOM 724 N N . ALA A 1 91 ? -0.823 -0.249 12.841 1.00 95.69 91 ALA A N 1
ATOM 725 C CA . ALA A 1 91 ? -0.586 0.782 11.837 1.00 95.69 91 ALA A CA 1
ATOM 726 C C . ALA A 1 91 ? 0.689 1.595 12.122 1.00 95.69 91 ALA A C 1
ATOM 728 O O . ALA A 1 91 ? 1.459 1.875 11.205 1.00 95.69 91 ALA A O 1
ATOM 729 N N . LEU A 1 92 ? 0.954 1.929 13.389 1.00 95.81 92 LEU A N 1
ATOM 730 C CA . LEU A 1 92 ? 2.174 2.628 13.790 1.00 95.81 92 LEU A CA 1
ATOM 731 C C . LEU A 1 92 ? 3.421 1.778 13.531 1.00 95.81 92 LEU A C 1
ATOM 733 O O . LEU A 1 92 ? 4.382 2.271 12.945 1.00 95.81 92 LEU A O 1
ATOM 737 N N . ASN A 1 93 ? 3.400 0.501 13.920 1.00 94.69 93 ASN A N 1
ATOM 738 C CA . ASN A 1 93 ? 4.515 -0.413 13.675 1.00 94.69 93 ASN A CA 1
ATOM 739 C C . ASN A 1 93 ? 4.806 -0.555 12.174 1.00 94.69 93 ASN A C 1
ATOM 741 O O . ASN A 1 93 ? 5.964 -0.475 11.771 1.00 94.69 93 ASN A O 1
ATOM 745 N N . GLU A 1 94 ? 3.767 -0.709 11.345 1.00 93.44 94 GLU A N 1
ATOM 746 C CA . GLU A 1 94 ? 3.902 -0.732 9.884 1.00 93.44 94 GLU A CA 1
ATOM 747 C C . GLU A 1 94 ? 4.522 0.565 9.347 1.00 93.44 94 GLU A C 1
ATOM 749 O O . GLU A 1 94 ? 5.423 0.525 8.511 1.00 93.44 94 GLU A O 1
ATOM 754 N N . LEU A 1 95 ? 4.042 1.725 9.809 1.00 92.62 95 LEU A N 1
ATOM 755 C CA . LEU A 1 95 ? 4.554 3.024 9.373 1.00 92.62 95 LEU A CA 1
ATOM 756 C C . LEU A 1 95 ? 6.026 3.196 9.746 1.00 92.62 95 LEU A C 1
ATOM 758 O O . LEU A 1 95 ? 6.817 3.612 8.900 1.00 92.62 95 LEU A O 1
ATOM 762 N N . VAL A 1 96 ? 6.408 2.855 10.976 1.00 93.31 96 VAL A N 1
ATOM 763 C CA . VAL A 1 96 ? 7.804 2.912 11.430 1.00 93.31 96 VAL A CA 1
ATOM 764 C C . VAL A 1 96 ? 8.673 1.959 10.613 1.00 93.31 96 VAL A C 1
ATOM 766 O O . VAL A 1 96 ? 9.741 2.357 10.151 1.00 93.31 96 VAL A O 1
ATOM 769 N N . HIS A 1 97 ? 8.210 0.729 10.380 1.00 92.88 97 HIS A N 1
ATOM 770 C CA . HIS A 1 97 ? 8.946 -0.257 9.592 1.00 92.88 97 HIS A CA 1
ATOM 771 C C . HIS A 1 97 ? 9.181 0.223 8.155 1.00 92.88 97 HIS A C 1
ATOM 773 O O . HIS A 1 97 ? 10.330 0.316 7.732 1.00 92.88 97 HIS A O 1
ATOM 779 N N . ARG A 1 98 ? 8.127 0.667 7.456 1.00 91.31 98 ARG A N 1
ATOM 780 C CA . ARG A 1 98 ? 8.236 1.213 6.092 1.00 91.31 98 ARG A CA 1
ATOM 781 C C . ARG A 1 98 ? 9.166 2.422 6.008 1.00 91.31 98 ARG A C 1
ATOM 783 O O . ARG A 1 98 ? 9.864 2.602 5.014 1.00 91.31 98 ARG A O 1
ATOM 790 N N . ASN A 1 99 ? 9.177 3.287 7.024 1.00 92.31 99 ASN A N 1
ATOM 791 C CA . ASN A 1 99 ? 10.096 4.425 7.044 1.00 92.31 99 ASN A CA 1
ATOM 792 C C . ASN A 1 99 ? 11.554 3.983 7.230 1.00 92.31 99 ASN A C 1
ATOM 794 O O . ASN A 1 99 ? 12.438 4.519 6.563 1.00 92.31 99 ASN A O 1
ATOM 798 N N . ARG A 1 100 ? 11.810 2.983 8.078 1.00 92.06 100 ARG A N 1
ATOM 799 C CA . ARG A 1 100 ? 13.149 2.400 8.234 1.00 92.06 100 ARG A CA 1
ATOM 800 C C . ARG A 1 100 ? 13.640 1.737 6.950 1.00 92.06 100 ARG A C 1
ATOM 802 O O . ARG A 1 100 ? 14.786 1.949 6.576 1.00 92.06 100 ARG A O 1
ATOM 809 N N . GLU A 1 101 ? 12.774 1.018 6.237 1.00 93.44 101 GLU A N 1
ATOM 810 C CA . GLU A 1 101 ? 13.101 0.425 4.928 1.00 93.44 101 GLU A CA 1
ATOM 811 C C . GLU A 1 101 ? 13.484 1.483 3.882 1.00 93.44 101 GLU A C 1
ATOM 813 O O . GLU A 1 101 ? 14.351 1.251 3.044 1.00 93.44 101 GLU A O 1
ATOM 818 N N . ARG A 1 102 ? 12.894 2.683 3.962 1.00 92.81 102 ARG A N 1
ATOM 819 C CA . ARG A 1 102 ? 13.258 3.844 3.129 1.00 92.81 102 ARG A CA 1
ATOM 820 C C . ARG A 1 102 ? 14.537 4.558 3.589 1.00 92.81 102 ARG A C 1
ATOM 822 O O . ARG A 1 102 ? 14.899 5.576 3.006 1.00 92.81 102 ARG A O 1
ATOM 829 N N . GLY A 1 103 ? 15.201 4.064 4.635 1.00 91.75 103 GLY A N 1
ATOM 830 C CA . GLY A 1 103 ? 16.428 4.641 5.182 1.00 91.75 103 GLY A CA 1
ATOM 831 C C . GLY A 1 103 ? 16.216 5.863 6.080 1.00 91.75 103 GLY A C 1
ATOM 832 O O . GLY A 1 103 ? 17.161 6.617 6.305 1.00 91.75 103 GLY A O 1
ATOM 833 N N . VAL A 1 104 ? 15.000 6.095 6.595 1.00 92.56 104 VAL A N 1
ATOM 834 C CA . VAL A 1 104 ? 14.747 7.204 7.528 1.00 92.56 104 VAL A CA 1
ATOM 835 C C . VAL A 1 104 ? 15.387 6.881 8.886 1.00 92.56 104 VAL A C 1
ATOM 837 O O . VAL A 1 104 ? 15.049 5.854 9.478 1.00 92.56 104 VAL A O 1
ATOM 840 N N . PRO A 1 105 ? 16.288 7.735 9.409 1.00 91.25 105 PRO A N 1
ATOM 841 C CA . PRO A 1 105 ? 16.968 7.471 10.671 1.00 91.25 105 PRO A CA 1
ATOM 842 C C . PRO A 1 105 ? 16.023 7.607 11.871 1.00 91.25 105 PRO A C 1
ATOM 844 O O . PRO A 1 105 ? 15.149 8.477 11.906 1.00 91.25 105 PRO A O 1
ATOM 847 N N . ASP A 1 106 ? 16.250 6.779 12.891 1.00 88.81 106 ASP A N 1
ATOM 848 C CA . ASP A 1 106 ? 15.380 6.665 14.068 1.00 88.81 106 ASP A CA 1
ATOM 849 C C . ASP A 1 106 ? 15.205 7.987 14.837 1.00 88.81 106 ASP A C 1
ATOM 851 O O . ASP A 1 106 ? 14.124 8.249 15.363 1.00 88.81 106 ASP A O 1
ATOM 855 N N . ASP A 1 107 ? 16.215 8.858 14.863 1.00 90.62 107 ASP A N 1
ATOM 856 C CA . ASP A 1 107 ? 16.118 10.159 15.539 1.00 90.62 107 ASP A CA 1
ATOM 857 C C . ASP A 1 107 ? 15.122 11.105 14.850 1.00 90.62 107 ASP A C 1
ATOM 859 O O . ASP A 1 107 ? 14.405 11.850 15.518 1.00 90.62 107 ASP A O 1
ATOM 863 N N . MET A 1 108 ? 15.003 11.026 13.519 1.00 88.19 108 MET A N 1
ATOM 864 C CA . MET A 1 108 ? 13.983 11.772 12.776 1.00 88.19 108 MET A CA 1
ATOM 865 C C . MET A 1 108 ? 12.580 11.205 13.008 1.00 88.19 108 MET A C 1
ATOM 867 O O . MET A 1 108 ? 11.616 11.968 13.044 1.00 88.19 108 MET A O 1
ATOM 871 N N . LEU A 1 109 ? 12.454 9.888 13.205 1.00 89.06 109 LEU A N 1
ATOM 872 C CA . LEU A 1 109 ? 11.176 9.256 13.549 1.00 89.06 109 LEU A CA 1
ATOM 873 C C . LEU A 1 109 ? 10.714 9.654 14.950 1.00 89.06 109 LEU A C 1
ATOM 875 O O . LEU A 1 109 ? 9.552 10.012 15.121 1.00 89.06 109 LEU A O 1
ATOM 879 N N . LYS A 1 110 ? 11.627 9.674 15.927 1.00 89.88 110 LYS A N 1
ATOM 880 C CA . LYS A 1 110 ? 11.347 10.169 17.285 1.00 89.88 110 LYS A CA 1
ATOM 881 C C . LYS A 1 110 ? 10.917 11.635 17.273 1.00 89.88 110 LYS A C 1
ATOM 883 O O . LYS A 1 110 ? 9.945 11.992 17.927 1.00 89.88 110 LYS A O 1
ATOM 888 N N . GLY A 1 111 ? 11.579 12.471 16.468 1.00 90.56 111 GLY A N 1
ATOM 889 C CA . GLY A 1 111 ? 11.189 13.874 16.286 1.00 90.56 111 GLY A CA 1
ATOM 890 C C . GLY A 1 111 ? 9.778 14.069 15.713 1.00 90.56 111 GLY A C 1
ATOM 891 O O . GLY A 1 111 ? 9.187 15.127 15.908 1.00 90.56 111 GLY A O 1
ATOM 892 N N . LYS A 1 112 ? 9.219 13.049 15.046 1.00 91.88 112 LYS A N 1
ATOM 893 C CA . LYS A 1 112 ? 7.878 13.050 14.436 1.00 91.88 112 LYS A CA 1
ATOM 894 C C . LYS A 1 112 ? 6.902 12.079 15.099 1.00 91.88 112 LYS A C 1
ATOM 896 O O . LYS A 1 112 ? 5.868 11.757 14.518 1.00 91.88 112 LYS A O 1
ATOM 901 N N . GLU A 1 113 ? 7.199 11.604 16.306 1.00 91.06 113 GLU A N 1
ATOM 902 C CA . GLU A 1 113 ? 6.413 10.558 16.967 1.00 91.06 113 GLU A CA 1
ATOM 903 C C . GLU A 1 113 ? 4.923 10.914 17.053 1.00 91.06 113 GLU A C 1
ATOM 905 O O . GLU A 1 113 ? 4.069 10.096 16.719 1.00 91.06 113 GLU A O 1
ATOM 910 N N . LYS A 1 114 ? 4.605 12.161 17.414 1.00 93.50 114 LYS A N 1
ATOM 911 C CA . LYS A 1 114 ? 3.219 12.633 17.506 1.00 93.50 114 LYS A CA 1
ATOM 912 C C . LYS A 1 114 ? 2.480 12.542 16.164 1.00 93.50 114 LYS A C 1
ATOM 914 O O . LYS A 1 114 ? 1.385 11.991 16.119 1.00 93.50 114 LYS A O 1
ATOM 919 N N . GLU A 1 115 ? 3.094 13.014 15.078 1.00 93.69 115 GLU A N 1
ATOM 920 C CA . GLU A 1 115 ? 2.519 12.947 13.725 1.00 93.69 115 GLU A CA 1
ATOM 921 C C . GLU A 1 115 ? 2.318 11.494 13.275 1.00 93.69 115 GLU A C 1
ATOM 923 O O . GLU A 1 115 ? 1.300 11.151 12.675 1.00 93.69 115 GLU A O 1
ATOM 928 N N . LEU A 1 116 ? 3.275 10.618 13.597 1.00 92.88 116 LEU A N 1
ATOM 929 C CA . LEU A 1 116 ? 3.193 9.193 13.282 1.00 92.88 116 LEU A CA 1
ATOM 930 C C . LEU A 1 116 ? 2.049 8.513 14.038 1.00 92.88 116 LEU A C 1
ATOM 932 O O . LEU A 1 116 ? 1.322 7.716 13.447 1.00 92.88 116 LEU A O 1
ATOM 936 N N . VAL A 1 117 ? 1.864 8.835 15.320 1.00 94.38 117 VAL A N 1
ATOM 937 C CA . VAL A 1 117 ? 0.769 8.302 16.143 1.00 94.38 117 VAL A CA 1
ATOM 938 C C . VAL A 1 117 ? -0.588 8.817 15.658 1.00 94.38 117 VAL A C 1
ATOM 940 O O . VAL A 1 117 ? -1.520 8.026 15.529 1.00 94.38 117 VAL A O 1
ATOM 943 N N . GLU A 1 118 ? -0.711 10.107 15.347 1.00 95.00 118 GLU A N 1
ATOM 944 C CA . GLU A 1 118 ? -1.949 10.702 14.821 1.00 95.00 118 GLU A CA 1
ATOM 945 C C . GLU A 1 118 ? -2.314 10.135 13.440 1.00 95.00 118 GLU A C 1
ATOM 947 O O . GLU A 1 118 ? -3.467 9.759 13.196 1.00 95.00 118 GLU A O 1
ATOM 952 N N . GLY A 1 119 ? -1.323 9.994 12.555 1.00 94.12 119 GLY A N 1
ATOM 953 C CA . GLY A 1 119 ? -1.491 9.362 11.249 1.00 94.12 119 GLY A CA 1
ATOM 954 C C . GLY A 1 119 ? -1.883 7.888 11.368 1.00 94.12 119 GLY A C 1
ATOM 955 O O . GLY A 1 119 ? -2.813 7.440 10.697 1.00 94.12 119 GLY A O 1
ATOM 956 N N . ALA A 1 120 ? -1.237 7.144 12.271 1.00 95.75 120 ALA A N 1
ATOM 957 C CA . ALA A 1 120 ? -1.589 5.757 12.562 1.00 95.75 120 ALA A CA 1
ATOM 958 C C . ALA A 1 120 ? -3.011 5.632 13.124 1.00 95.75 120 ALA A C 1
ATOM 960 O O . ALA A 1 120 ? -3.748 4.741 12.711 1.00 95.75 120 ALA A O 1
ATOM 961 N N . GLY A 1 121 ? -3.411 6.530 14.027 1.00 95.88 121 GLY A N 1
ATOM 962 C CA . GLY A 1 121 ? -4.753 6.549 14.608 1.00 95.88 121 GLY A CA 1
ATOM 963 C C . GLY A 1 121 ? -5.834 6.829 13.569 1.00 95.88 121 GLY A C 1
ATOM 964 O O . GLY A 1 121 ? -6.843 6.127 13.522 1.00 95.88 121 GLY A O 1
ATOM 965 N N . SER A 1 122 ? -5.591 7.796 12.685 1.00 93.75 122 SER A N 1
ATOM 966 C CA . SER A 1 122 ? -6.499 8.116 11.577 1.00 93.75 122 SER A CA 1
ATOM 967 C C . SER A 1 122 ? -6.632 6.942 10.603 1.00 93.75 122 SER A C 1
ATOM 969 O O . SER A 1 122 ? -7.743 6.559 10.231 1.00 93.75 122 SER A O 1
ATOM 971 N N . LEU A 1 123 ? -5.508 6.314 10.240 1.00 94.06 123 LEU A N 1
ATOM 972 C CA . LEU A 1 123 ? -5.490 5.132 9.379 1.00 94.06 123 LEU A CA 1
ATOM 973 C C . LEU A 1 123 ? -6.223 3.947 10.023 1.00 94.06 123 LEU A C 1
ATOM 975 O O . LEU A 1 123 ? -7.003 3.268 9.357 1.00 94.06 123 LEU A O 1
ATOM 979 N N . ALA A 1 124 ? -6.004 3.712 11.315 1.00 95.88 124 ALA A N 1
ATOM 980 C CA . ALA A 1 124 ? -6.651 2.647 12.069 1.00 95.88 124 ALA A CA 1
ATOM 981 C C . ALA A 1 124 ? -8.167 2.838 12.162 1.00 95.88 124 ALA A C 1
ATOM 983 O O . ALA A 1 124 ? -8.922 1.893 11.929 1.00 95.88 124 ALA A O 1
ATOM 984 N N . ALA A 1 125 ? -8.620 4.064 12.440 1.00 93.31 125 ALA A N 1
ATOM 985 C CA . ALA A 1 125 ? -10.038 4.398 12.452 1.00 93.31 125 ALA A CA 1
ATOM 986 C C . ALA A 1 125 ? -10.680 4.142 11.081 1.00 93.31 125 ALA A C 1
ATOM 988 O O . ALA A 1 125 ? -11.705 3.468 10.996 1.00 93.31 125 ALA A O 1
ATOM 989 N N . HIS A 1 126 ? -10.037 4.605 10.006 1.00 92.06 126 HIS A N 1
ATOM 990 C CA . HIS A 1 126 ? -10.498 4.385 8.636 1.00 92.06 126 HIS A CA 1
ATOM 991 C C . HIS A 1 126 ? -10.591 2.890 8.281 1.00 92.06 126 HIS A C 1
ATOM 993 O O . HIS A 1 126 ? -11.612 2.432 7.761 1.00 92.06 126 HIS A O 1
ATOM 999 N N . ARG A 1 127 ? -9.549 2.102 8.590 1.00 92.75 127 ARG A N 1
ATOM 1000 C CA . ARG A 1 127 ? -9.512 0.648 8.343 1.00 92.75 127 ARG A CA 1
ATOM 1001 C C . ARG A 1 127 ? -10.616 -0.083 9.101 1.00 92.75 127 ARG A C 1
ATOM 1003 O O . ARG A 1 127 ? -11.381 -0.826 8.492 1.00 92.75 127 ARG A O 1
ATOM 1010 N N . LEU A 1 128 ? -10.735 0.152 10.410 1.00 94.44 128 LEU A N 1
ATOM 1011 C CA . LEU A 1 128 ? -11.767 -0.490 11.226 1.00 94.44 128 LEU A CA 1
ATOM 1012 C C . LEU A 1 128 ? -13.166 -0.128 10.743 1.00 94.44 128 LEU A C 1
ATOM 1014 O O . LEU A 1 128 ? -13.999 -1.016 10.587 1.00 94.44 128 LEU A O 1
ATOM 1018 N N . LYS A 1 129 ? -13.413 1.156 10.463 1.00 93.31 129 LYS A N 1
ATOM 1019 C CA . LYS A 1 129 ? -14.706 1.620 9.961 1.00 93.31 129 LYS A CA 1
ATOM 1020 C C . LYS A 1 129 ? -15.081 0.918 8.657 1.00 93.31 129 LYS A C 1
ATOM 1022 O O . LYS A 1 129 ? -16.184 0.390 8.547 1.00 93.31 129 LYS A O 1
ATOM 1027 N N . THR A 1 130 ? -14.146 0.862 7.710 1.00 92.75 130 THR A N 1
ATOM 1028 C CA . THR A 1 130 ? -14.335 0.175 6.424 1.00 92.75 130 THR A CA 1
ATOM 1029 C C . THR A 1 130 ? -14.639 -1.308 6.629 1.00 92.75 130 THR A C 1
ATOM 1031 O O . THR A 1 130 ? -15.621 -1.805 6.084 1.00 92.75 130 THR A O 1
ATOM 1034 N N . ASN A 1 131 ? -13.868 -1.994 7.477 1.00 93.25 131 ASN A N 1
ATOM 1035 C CA . ASN A 1 131 ? -14.070 -3.414 7.765 1.00 93.25 131 ASN A CA 1
ATOM 1036 C C . ASN A 1 131 ? -15.450 -3.693 8.368 1.00 93.25 131 ASN A C 1
ATOM 1038 O O . ASN A 1 131 ? -16.138 -4.588 7.899 1.00 93.25 131 ASN A O 1
ATOM 1042 N N . PHE A 1 132 ? -15.895 -2.915 9.359 1.00 94.44 132 PHE A N 1
ATOM 1043 C CA . PHE A 1 132 ? -17.227 -3.102 9.945 1.00 94.44 132 PHE A CA 1
ATOM 1044 C C . PHE A 1 132 ? -18.351 -2.905 8.923 1.00 94.44 132 PHE A C 1
ATOM 1046 O O . PHE A 1 132 ? -19.299 -3.690 8.899 1.00 94.44 132 PHE A O 1
ATOM 1053 N N . ILE A 1 133 ? -18.241 -1.883 8.068 1.00 93.94 133 ILE A N 1
ATOM 1054 C CA . ILE A 1 133 ? -19.228 -1.629 7.012 1.00 93.94 133 ILE A CA 1
ATOM 1055 C C . ILE A 1 133 ? -19.267 -2.806 6.031 1.00 93.94 133 ILE A C 1
ATOM 1057 O O . ILE A 1 133 ? -20.344 -3.332 5.755 1.00 93.94 133 ILE A O 1
ATOM 1061 N N . LEU A 1 134 ? -18.106 -3.246 5.540 1.00 93.25 134 LEU A N 1
ATOM 1062 C CA . LEU A 1 134 ? -18.016 -4.346 4.581 1.00 93.25 134 LEU A CA 1
ATOM 1063 C C . LEU A 1 134 ? -18.485 -5.674 5.164 1.00 93.25 134 LEU A C 1
ATOM 1065 O O . LEU A 1 134 ? -19.260 -6.363 4.508 1.00 93.25 134 LEU A O 1
ATOM 1069 N N . SER A 1 135 ? -18.104 -6.004 6.400 1.00 92.62 135 SER A N 1
ATOM 1070 C CA . SER A 1 135 ? -18.603 -7.202 7.083 1.00 92.62 135 SER A CA 1
ATOM 1071 C C . SER A 1 135 ? -20.125 -7.186 7.178 1.00 92.62 135 SER A C 1
ATOM 1073 O O . SER A 1 135 ? -20.773 -8.195 6.913 1.00 92.62 135 SER A O 1
ATOM 1075 N N . ARG A 1 136 ? -20.723 -6.026 7.479 1.00 93.81 136 ARG A N 1
ATOM 1076 C CA . ARG A 1 136 ? -22.178 -5.913 7.571 1.00 93.81 136 ARG A CA 1
ATOM 1077 C C . ARG A 1 136 ? -22.875 -6.057 6.218 1.00 93.81 136 ARG A C 1
ATOM 1079 O O . ARG A 1 136 ? -23.955 -6.642 6.155 1.00 93.81 136 ARG A O 1
ATOM 1086 N N . ILE A 1 137 ? -22.274 -5.532 5.149 1.00 93.25 137 ILE A N 1
ATOM 1087 C CA . ILE A 1 137 ? -22.757 -5.728 3.776 1.00 93.25 137 ILE A CA 1
ATOM 1088 C C . ILE A 1 137 ? -22.653 -7.209 3.399 1.00 93.25 137 ILE A C 1
ATOM 1090 O O . ILE A 1 137 ? -23.638 -7.777 2.942 1.00 93.25 137 ILE A O 1
ATOM 1094 N N . ALA A 1 138 ? -21.514 -7.852 3.661 1.00 94.56 138 ALA A N 1
ATOM 1095 C CA . ALA A 1 138 ? -21.300 -9.266 3.367 1.00 94.56 138 ALA A CA 1
ATOM 1096 C C . ALA A 1 138 ? -22.313 -10.171 4.084 1.00 94.56 138 ALA A C 1
ATOM 1098 O O . ALA A 1 138 ? -22.901 -11.045 3.454 1.00 94.56 138 ALA A O 1
ATOM 1099 N N . GLU A 1 139 ? -22.591 -9.917 5.367 1.00 94.81 139 GLU A N 1
ATOM 1100 C CA . GLU A 1 139 ? -23.635 -10.625 6.117 1.00 94.81 139 GLU A CA 1
ATOM 1101 C C . GLU A 1 139 ? -25.030 -10.433 5.506 1.00 94.81 139 GLU A C 1
ATOM 1103 O O . GLU A 1 139 ? -25.809 -11.382 5.409 1.00 94.81 139 GLU A O 1
ATOM 1108 N N . ARG A 1 140 ? -25.370 -9.198 5.113 1.00 95.88 140 ARG A N 1
ATOM 1109 C CA . ARG A 1 140 ? -26.690 -8.857 4.566 1.00 95.88 140 ARG A CA 1
ATOM 1110 C C . ARG A 1 140 ? -26.919 -9.485 3.194 1.00 95.88 140 ARG A C 1
ATOM 1112 O O . ARG A 1 140 ? -27.999 -10.016 2.947 1.00 95.88 140 ARG A O 1
ATOM 1119 N N . GLU A 1 141 ? -25.910 -9.416 2.337 1.00 95.75 141 GLU A N 1
ATOM 1120 C CA . GLU A 1 141 ? -25.942 -9.940 0.970 1.00 95.75 141 GLU A CA 1
ATOM 1121 C C . GLU A 1 141 ? -25.607 -11.439 0.910 1.00 95.75 141 GLU A C 1
ATOM 1123 O O . GLU A 1 141 ? -25.667 -12.037 -0.159 1.00 95.75 141 GLU A O 1
ATOM 1128 N N . LYS A 1 142 ? -25.299 -12.060 2.061 1.00 95.06 142 LYS A N 1
ATOM 1129 C CA . LYS A 1 142 ? -24.928 -13.478 2.190 1.00 95.06 142 LYS A CA 1
ATOM 1130 C C . LYS A 1 142 ? -23.765 -13.854 1.274 1.00 95.06 142 LYS A C 1
ATOM 1132 O O . LYS A 1 142 ? -23.807 -14.857 0.567 1.00 95.06 142 LYS A O 1
ATOM 1137 N N . ILE A 1 143 ? -22.734 -13.016 1.280 1.00 92.81 143 ILE A N 1
ATOM 1138 C CA . ILE A 1 143 ? -21.502 -13.287 0.546 1.00 92.81 143 ILE A CA 1
ATOM 1139 C C . ILE A 1 143 ? -20.770 -14.410 1.278 1.00 92.81 143 ILE A C 1
ATOM 1141 O O . ILE A 1 143 ? -20.332 -14.242 2.417 1.00 92.81 143 ILE A O 1
ATOM 1145 N N . GLU A 1 144 ? -20.642 -15.549 0.613 1.00 90.62 144 GLU A N 1
ATOM 1146 C CA . GLU A 1 144 ? -19.902 -16.707 1.097 1.00 90.62 144 GLU A CA 1
ATOM 1147 C C . GLU A 1 144 ? -18.646 -16.881 0.249 1.00 90.62 144 GLU A C 1
ATOM 1149 O O . GLU A 1 144 ? -18.682 -16.702 -0.966 1.00 90.62 144 GLU A O 1
ATOM 1154 N N . VAL A 1 145 ? -17.533 -17.215 0.902 1.00 89.56 145 VAL A N 1
ATOM 1155 C CA . VAL A 1 145 ? -16.266 -17.505 0.228 1.00 89.56 145 VAL A CA 1
ATOM 1156 C C . VAL A 1 145 ? -16.017 -19.002 0.322 1.00 89.56 145 VAL A C 1
ATOM 1158 O O . VAL A 1 145 ? -16.010 -19.578 1.414 1.00 89.56 145 VAL A O 1
ATOM 1161 N N . SER A 1 146 ? -15.821 -19.633 -0.827 1.00 92.44 146 SER A N 1
ATOM 1162 C CA . SER A 1 146 ? -15.506 -21.055 -0.923 1.00 92.44 146 SER A CA 1
ATOM 1163 C C . SER A 1 146 ? -14.051 -21.337 -0.528 1.00 92.44 146 SER A C 1
ATOM 1165 O O . SER A 1 146 ? -13.178 -20.466 -0.583 1.00 92.44 146 SER A O 1
ATOM 1167 N N . ARG A 1 147 ? -13.753 -22.583 -0.138 1.00 89.88 147 ARG A N 1
ATOM 1168 C CA . ARG A 1 147 ? -12.363 -22.989 0.141 1.00 89.88 147 ARG A CA 1
ATOM 1169 C C . ARG A 1 147 ? -11.508 -22.904 -1.117 1.00 89.88 147 ARG A C 1
ATOM 1171 O O . ARG A 1 147 ? -10.345 -22.531 -1.045 1.00 89.88 147 ARG A O 1
ATOM 1178 N N . GLU A 1 148 ? -12.105 -23.200 -2.261 1.00 92.00 148 GLU A N 1
ATOM 1179 C CA . GLU A 1 148 ? -11.473 -23.171 -3.569 1.00 92.00 148 GLU A CA 1
ATOM 1180 C C . GLU A 1 148 ? -11.007 -21.757 -3.941 1.00 92.00 148 GLU A C 1
ATOM 1182 O O . GLU A 1 148 ? -9.895 -21.602 -4.448 1.00 92.00 148 GLU A O 1
ATOM 1187 N N . GLU A 1 149 ? -11.809 -20.728 -3.649 1.00 89.25 149 GLU A N 1
ATOM 1188 C CA . GLU A 1 149 ? -11.436 -19.318 -3.841 1.00 89.25 149 GLU A CA 1
ATOM 1189 C C . GLU A 1 149 ? -10.304 -18.893 -2.903 1.00 89.25 149 GLU A C 1
ATOM 1191 O O . GLU A 1 149 ? -9.364 -18.223 -3.337 1.00 89.25 149 GLU A O 1
ATOM 1196 N N . ILE A 1 150 ? -10.348 -19.326 -1.638 1.00 90.25 150 ILE A N 1
ATOM 1197 C CA . ILE A 1 150 ? -9.270 -19.073 -0.670 1.00 90.25 150 ILE A CA 1
ATOM 1198 C C . ILE A 1 150 ? -7.967 -19.713 -1.160 1.00 90.25 150 ILE A C 1
ATOM 1200 O O . ILE A 1 150 ? -6.940 -19.040 -1.243 1.00 90.25 150 ILE A O 1
ATOM 1204 N N . ASP A 1 151 ? -8.006 -20.987 -1.547 1.00 90.06 151 ASP A N 1
ATOM 1205 C CA . ASP A 1 151 ? -6.839 -21.722 -2.034 1.00 90.06 151 ASP A CA 1
ATOM 1206 C C . ASP A 1 151 ? -6.298 -21.130 -3.340 1.00 90.06 151 ASP A C 1
ATOM 1208 O O . ASP A 1 151 ? -5.082 -21.050 -3.535 1.00 90.06 151 ASP A O 1
ATOM 1212 N N . ALA A 1 152 ? -7.181 -20.697 -4.245 1.00 90.56 152 ALA A N 1
ATOM 1213 C CA . ALA A 1 152 ? -6.790 -20.004 -5.465 1.00 90.56 152 ALA A CA 1
ATOM 1214 C C . ALA A 1 152 ? -6.065 -18.693 -5.147 1.00 90.56 152 ALA A C 1
ATOM 1216 O O . ALA A 1 152 ? -4.989 -18.450 -5.697 1.00 90.56 152 ALA A O 1
ATOM 1217 N N . ARG A 1 153 ? -6.593 -17.898 -4.208 1.00 87.00 153 ARG A N 1
ATOM 1218 C CA . ARG A 1 153 ? -5.972 -16.636 -3.805 1.00 87.00 153 ARG A CA 1
ATOM 1219 C C . ARG A 1 153 ? -4.628 -16.851 -3.114 1.00 87.00 153 ARG A C 1
ATOM 1221 O O . ARG A 1 153 ? -3.671 -16.148 -3.424 1.00 87.00 153 ARG A O 1
ATOM 1228 N N . ILE A 1 154 ? -4.516 -17.854 -2.242 1.00 88.19 154 ILE A N 1
ATOM 1229 C CA . ILE A 1 154 ? -3.245 -18.225 -1.600 1.00 88.19 154 ILE A CA 1
ATOM 1230 C C . ILE A 1 154 ? -2.206 -18.626 -2.651 1.00 88.19 154 ILE A C 1
ATOM 1232 O O . ILE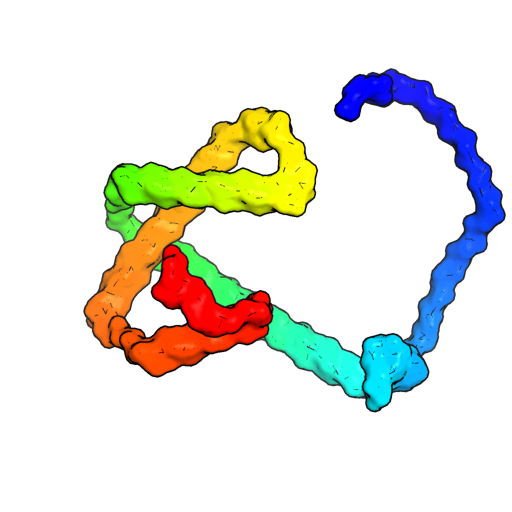 A 1 154 ? -1.053 -18.210 -2.554 1.00 88.19 154 ILE A O 1
ATOM 1236 N N . ARG A 1 155 ? -2.592 -19.410 -3.669 1.00 88.06 155 ARG A N 1
ATOM 1237 C CA . ARG A 1 155 ? -1.685 -19.785 -4.767 1.00 88.06 155 ARG A CA 1
ATOM 1238 C C . ARG A 1 155 ? -1.219 -18.573 -5.571 1.00 88.06 155 ARG A C 1
ATOM 1240 O O . ARG A 1 155 ? -0.041 -18.504 -5.910 1.00 88.06 155 ARG A O 1
ATOM 1247 N N . GLU A 1 156 ? -2.115 -17.632 -5.857 1.00 87.44 156 GLU A N 1
ATOM 1248 C CA . GLU A 1 156 ? -1.777 -16.403 -6.581 1.00 87.44 156 GLU A CA 1
ATOM 1249 C C . GLU A 1 156 ? -0.781 -15.533 -5.796 1.00 87.44 156 GLU A C 1
ATOM 1251 O O . GLU A 1 156 ? 0.226 -15.087 -6.346 1.00 87.44 156 GLU A O 1
ATOM 1256 N N . GLU A 1 157 ? -1.015 -15.338 -4.495 1.00 83.19 157 GLU A N 1
ATOM 1257 C CA . GLU A 1 157 ? -0.100 -14.589 -3.624 1.00 83.19 157 GLU A CA 1
ATOM 1258 C C . GLU A 1 157 ? 1.249 -15.308 -3.466 1.00 83.19 157 GLU A C 1
ATOM 1260 O O . GLU A 1 157 ? 2.305 -14.685 -3.557 1.00 83.19 157 GLU A O 1
ATOM 1265 N N . ALA A 1 158 ? 1.243 -16.633 -3.302 1.00 85.38 158 ALA A N 1
ATOM 1266 C CA . ALA A 1 158 ? 2.463 -17.435 -3.214 1.00 85.38 158 ALA A CA 1
ATOM 1267 C C . ALA A 1 158 ? 3.334 -17.308 -4.478 1.00 85.38 158 ALA A C 1
ATOM 1269 O O . ALA A 1 158 ? 4.549 -17.136 -4.367 1.00 85.38 158 ALA A O 1
ATOM 1270 N N . ALA A 1 159 ? 2.718 -17.324 -5.666 1.00 84.31 159 ALA A N 1
ATOM 1271 C CA . ALA A 1 159 ? 3.413 -17.126 -6.939 1.00 84.31 159 ALA A CA 1
ATOM 1272 C C . ALA A 1 159 ? 3.992 -15.708 -7.081 1.00 84.31 159 ALA A C 1
ATOM 1274 O O . ALA A 1 159 ? 5.060 -15.533 -7.660 1.00 84.31 159 ALA A O 1
ATOM 1275 N N . ARG A 1 160 ? 3.318 -14.695 -6.521 1.00 77.62 160 ARG A N 1
ATOM 1276 C CA . ARG A 1 160 ? 3.774 -13.296 -6.548 1.00 77.62 160 ARG A CA 1
ATOM 1277 C C . ARG A 1 160 ? 5.026 -13.058 -5.701 1.00 77.62 160 ARG A C 1
ATOM 1279 O O . ARG A 1 160 ? 5.856 -12.233 -6.073 1.00 77.62 160 ARG A O 1
ATOM 1286 N N . TYR A 1 161 ? 5.155 -13.757 -4.574 1.00 72.31 161 TYR A N 1
ATOM 1287 C CA . TYR A 1 161 ? 6.279 -13.605 -3.640 1.00 72.31 161 TYR A CA 1
ATOM 1288 C C . TYR A 1 161 ? 7.347 -14.706 -3.755 1.00 72.31 161 TYR A C 1
ATOM 1290 O O . TYR A 1 161 ? 8.307 -14.693 -2.985 1.00 72.31 161 TYR A O 1
ATOM 1298 N N . ASP A 1 162 ? 7.186 -15.644 -4.693 1.00 66.62 162 ASP A N 1
ATOM 1299 C CA . ASP A 1 162 ? 8.081 -16.789 -4.912 1.00 66.62 162 ASP A CA 1
ATOM 1300 C C . ASP A 1 162 ? 8.305 -17.631 -3.632 1.00 66.62 162 ASP A C 1
ATOM 1302 O O . ASP A 1 162 ? 9.406 -18.083 -3.312 1.00 66.62 162 ASP A O 1
ATOM 1306 N N . ILE A 1 163 ? 7.237 -17.811 -2.838 1.00 65.81 163 ILE A N 1
ATOM 1307 C CA . ILE A 1 163 ? 7.258 -18.563 -1.572 1.00 65.81 163 ILE A CA 1
ATOM 1308 C C . ILE A 1 163 ? 6.419 -19.834 -1.726 1.00 65.81 163 ILE A C 1
ATOM 1310 O O . ILE A 1 163 ? 5.288 -19.796 -2.199 1.00 65.81 163 ILE A O 1
ATOM 1314 N N . CYS A 1 164 ? 6.940 -20.976 -1.272 1.00 46.62 164 CYS A N 1
ATOM 1315 C CA . CYS A 1 164 ? 6.211 -22.245 -1.298 1.00 46.62 164 CYS A CA 1
ATOM 1316 C C . CYS A 1 164 ? 4.948 -22.184 -0.408 1.00 46.62 164 CYS A C 1
ATOM 1318 O O . CYS A 1 164 ? 5.029 -21.845 0.778 1.00 46.62 164 CYS A O 1
ATOM 1320 N N . SER A 1 165 ? 3.789 -22.543 -0.974 1.00 53.28 165 SER A N 1
ATOM 1321 C CA . SER A 1 165 ? 2.433 -22.366 -0.410 1.00 53.28 165 SER A CA 1
ATOM 1322 C C . SER A 1 165 ? 2.214 -22.956 0.992 1.00 53.28 165 SER A C 1
ATOM 1324 O O . SER A 1 165 ? 1.348 -22.495 1.732 1.00 53.28 165 SER A O 1
ATOM 1326 N N . VAL A 1 166 ? 3.030 -23.928 1.403 1.00 49.91 166 VAL A N 1
ATOM 1327 C CA . VAL A 1 166 ? 2.919 -24.626 2.697 1.00 49.91 166 VAL A CA 1
ATOM 1328 C C . VAL A 1 166 ? 3.258 -23.721 3.896 1.00 49.91 166 VAL A C 1
ATOM 1330 O O . VAL A 1 166 ? 2.793 -23.972 5.004 1.00 49.91 166 VAL A O 1
ATOM 1333 N N . ARG A 1 167 ? 4.032 -22.640 3.708 1.00 45.53 167 ARG A N 1
ATOM 1334 C CA . ARG A 1 167 ? 4.494 -21.788 4.824 1.00 45.53 167 ARG A CA 1
ATOM 1335 C C . ARG A 1 167 ? 3.479 -20.722 5.270 1.00 45.53 167 ARG A C 1
ATOM 1337 O O . ARG A 1 167 ? 3.585 -20.244 6.395 1.00 45.53 167 ARG A O 1
ATOM 1344 N N . LEU A 1 168 ? 2.495 -20.378 4.435 1.00 46.00 168 LEU A N 1
ATOM 1345 C CA . LEU A 1 168 ? 1.478 -19.353 4.738 1.00 46.00 168 LEU A CA 1
ATOM 1346 C C . LEU A 1 168 ? 0.325 -19.862 5.621 1.00 46.00 168 LEU A C 1
ATOM 1348 O O . LEU A 1 168 ? -0.344 -19.060 6.254 1.00 46.00 168 LEU A O 1
ATOM 1352 N N . LEU A 1 169 ? 0.116 -21.179 5.715 1.00 41.12 169 LEU A N 1
ATOM 1353 C CA . LEU A 1 169 ? -0.951 -21.775 6.535 1.00 41.12 169 LEU A CA 1
ATOM 1354 C C . LEU A 1 169 ? -0.585 -21.929 8.026 1.00 41.12 169 LEU A C 1
ATOM 1356 O O . LEU A 1 169 ? -1.406 -22.408 8.804 1.00 41.12 169 LEU A O 1
ATOM 1360 N N . ILE A 1 170 ? 0.645 -21.575 8.426 1.00 40.66 170 ILE A N 1
ATOM 1361 C CA . ILE A 1 170 ? 1.191 -21.840 9.775 1.00 40.66 170 ILE A CA 1
ATOM 1362 C C . ILE A 1 170 ? 1.636 -20.544 10.498 1.00 40.66 170 ILE A C 1
ATOM 1364 O O . ILE A 1 170 ? 2.136 -20.606 11.620 1.00 40.66 170 ILE A O 1
ATOM 1368 N N . SER A 1 171 ? 1.436 -19.360 9.908 1.00 36.88 171 SER A N 1
ATOM 1369 C CA . SER A 1 171 ? 1.716 -18.064 10.558 1.00 36.88 171 SER A CA 1
ATOM 1370 C C . SER A 1 171 ? 0.447 -17.266 10.802 1.00 36.88 171 SER A C 1
ATOM 1372 O O . SER A 1 171 ? 0.513 -16.411 11.715 1.00 36.88 171 SER A O 1
#

Foldseek 3Di:
DPPCPPDDDDDDDDDPDDDDDDDDDLFQVVVCVVPNPDTSVRVVVVVVVVVVVVVVVVVVVVVVVVVLVVLLVPDDDDDDPVQLVVQLVVLLVVVVVVCVVVVNDPVVCVVCVVVSSVVSSVVSVSVRSSVVSVVVVCVVVVPDDDPVNVVVVLVVVCVVVVHDSVVVVPD

Sequence (171 aa):
MTELAGKMADYAVTLNEIKQKVLPSIDDAFAARLVPGKTVADLRQMIGHDLEHEKEHEVERAKESQIFKFLQEHTAFDLPPPLLKNETRRALNELVHRNRERGVPDDMLKGKEKELVEGAGSLAAHRLKTNFILSRIAEREKIEVSREEIDARIREEAARYDICSVRLLIS

pLDDT: mean 86.95, std 12.61, range [36.88, 97.0]